Protein AF-A0A377DJB0-F1 (afdb_monomer_lite)

Organism: Escherichia coli (NCBI:txid562)

pLDDT: mean 91.01, std 13.73, range [43.69, 98.75]

Structure (mmCIF, N/CA/C/O backbone):
data_AF-A0A377DJB0-F1
#
_entry.id   AF-A0A377DJB0-F1
#
loop_
_atom_site.group_PDB
_atom_site.id
_atom_site.type_symbol
_atom_site.label_atom_id
_atom_site.label_alt_id
_atom_site.label_comp_id
_atom_site.label_asym_id
_atom_site.label_entity_id
_atom_site.label_seq_id
_atom_site.pdbx_PDB_ins_code
_atom_site.Cartn_x
_atom_site.Cartn_y
_atom_site.Cartn_z
_atom_site.occupancy
_atom_site.B_iso_or_equiv
_atom_site.auth_seq_id
_atom_site.auth_comp_id
_atom_site.auth_asym_id
_atom_site.auth_atom_id
_atom_site.pdbx_PDB_model_num
ATOM 1 N N . MET A 1 1 ? -13.666 17.624 22.697 1.00 56.06 1 MET A N 1
ATOM 2 C CA . MET A 1 1 ? -12.995 16.442 22.122 1.00 56.06 1 MET A CA 1
ATOM 3 C C . MET A 1 1 ? -13.544 15.215 22.816 1.00 56.06 1 MET A C 1
ATOM 5 O O . MET A 1 1 ? -13.867 15.309 23.992 1.00 56.06 1 MET A O 1
ATOM 9 N N . ASP A 1 2 ? -13.712 14.127 22.078 1.00 72.06 2 ASP A N 1
ATOM 10 C CA . ASP A 1 2 ? -14.027 12.810 22.634 1.00 72.06 2 ASP A CA 1
ATOM 11 C C . ASP A 1 2 ? -12.871 12.325 23.547 1.00 72.06 2 ASP A C 1
ATOM 13 O O . ASP A 1 2 ? -11.710 12.627 23.273 1.00 72.06 2 ASP A O 1
ATOM 17 N N . THR A 1 3 ? -13.194 11.643 24.654 1.00 81.88 3 THR A N 1
ATOM 18 C CA . THR A 1 3 ? -12.248 11.114 25.659 1.00 81.88 3 THR A CA 1
ATOM 19 C C . THR A 1 3 ? -12.044 9.597 25.565 1.00 81.88 3 THR A C 1
ATOM 21 O O . THR A 1 3 ? -11.408 9.020 26.443 1.00 81.88 3 THR A O 1
ATOM 24 N N . SER A 1 4 ? -12.609 8.936 24.551 1.00 85.69 4 SER A N 1
ATOM 25 C CA . SER A 1 4 ? -12.611 7.477 24.399 1.00 85.69 4 SER A CA 1
ATOM 26 C C . SER A 1 4 ? -11.209 6.894 24.225 1.00 85.69 4 SER A C 1
ATOM 28 O O . SER A 1 4 ? -10.928 5.820 24.743 1.00 85.69 4 SER A O 1
ATOM 30 N N . GLY A 1 5 ? -10.325 7.597 23.510 1.00 88.62 5 GLY A N 1
ATOM 31 C CA . GLY A 1 5 ? -9.049 7.042 23.050 1.00 88.62 5 GLY A CA 1
ATOM 32 C C . GLY A 1 5 ? -9.204 6.042 21.898 1.00 88.62 5 GLY A C 1
ATOM 33 O O . GLY A 1 5 ? -8.253 5.335 21.583 1.00 88.62 5 GLY A O 1
ATOM 34 N N . SER A 1 6 ? -10.385 5.965 21.278 1.00 91.88 6 SER A N 1
ATOM 35 C CA . SER A 1 6 ? -10.677 5.069 20.159 1.00 91.88 6 SER A CA 1
ATOM 36 C C . SER A 1 6 ? -9.715 5.272 18.984 1.00 91.88 6 SER A C 1
ATOM 38 O O . SER A 1 6 ? -9.392 6.403 18.616 1.00 91.88 6 SER A O 1
ATOM 40 N N . THR A 1 7 ? -9.313 4.176 18.334 1.00 92.19 7 THR A N 1
ATOM 41 C CA . THR A 1 7 ? -8.443 4.208 17.147 1.00 92.19 7 THR A CA 1
ATOM 42 C C . THR A 1 7 ? -9.025 3.413 15.986 1.00 92.19 7 THR A C 1
ATOM 44 O O . THR A 1 7 ? -9.739 2.430 16.178 1.00 92.19 7 THR A O 1
ATOM 47 N N . LEU A 1 8 ? -8.684 3.833 14.767 1.00 94.06 8 LEU A N 1
ATOM 48 C CA . LEU A 1 8 ? -8.848 3.050 13.547 1.00 94.06 8 LEU A CA 1
ATOM 49 C C . LEU A 1 8 ? -7.473 2.843 12.919 1.00 94.06 8 LEU A C 1
ATOM 51 O O . LEU A 1 8 ? -6.694 3.788 12.779 1.00 94.06 8 LEU A O 1
ATOM 55 N N . ASN A 1 9 ? -7.188 1.613 12.524 1.00 95.25 9 ASN A N 1
ATOM 56 C CA . ASN A 1 9 ? -5.981 1.247 11.808 1.00 95.25 9 ASN A CA 1
ATOM 57 C C . ASN A 1 9 ? -6.299 1.155 10.317 1.00 95.25 9 ASN A C 1
ATOM 59 O O . ASN A 1 9 ? -7.231 0.462 9.903 1.00 95.25 9 ASN A O 1
ATOM 63 N N . VAL A 1 10 ? -5.508 1.864 9.516 1.00 97.81 10 VAL A N 1
ATOM 64 C CA . VAL A 1 10 ? -5.649 1.904 8.061 1.00 97.81 10 VAL A CA 1
ATOM 65 C C . VAL A 1 10 ? -4.670 0.916 7.438 1.00 97.81 10 VAL A C 1
ATOM 67 O O . VAL A 1 10 ? -3.471 0.993 7.706 1.00 97.81 10 VAL A O 1
ATOM 70 N N . GLY A 1 11 ? -5.191 0.002 6.625 1.00 98.00 11 GLY A N 1
ATOM 71 C CA . GLY A 1 11 ? -4.404 -0.823 5.720 1.00 98.00 11 GLY A CA 1
ATOM 72 C C . GLY A 1 11 ? -4.155 -0.084 4.414 1.00 98.00 11 GLY A C 1
ATOM 73 O O . GLY A 1 11 ? -4.988 0.713 3.971 1.00 98.00 11 GLY A O 1
ATOM 74 N N . VAL A 1 12 ? -3.001 -0.354 3.817 1.00 98.62 12 VAL A N 1
ATOM 75 C CA . VAL A 1 12 ? -2.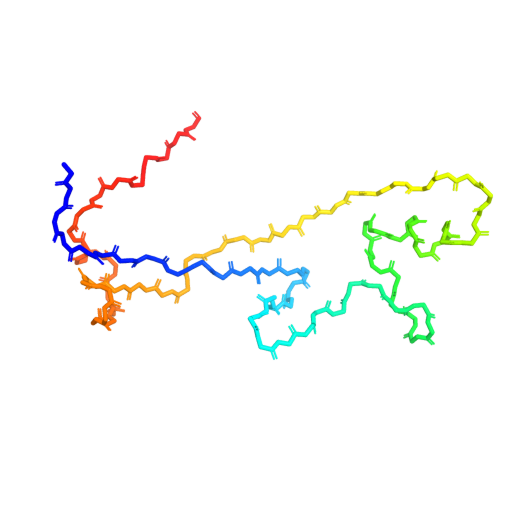558 0.240 2.557 1.00 98.62 12 VAL A CA 1
ATOM 76 C C . VAL A 1 12 ? -2.268 -0.897 1.590 1.00 98.62 12 VAL A C 1
ATOM 78 O O . VAL A 1 12 ? -1.574 -1.843 1.947 1.00 98.62 12 VAL A O 1
ATOM 81 N N . ASP A 1 13 ? -2.808 -0.810 0.383 1.00 98.44 13 ASP A N 1
ATOM 82 C CA . ASP A 1 13 ? -2.622 -1.800 -0.674 1.00 98.44 13 ASP A CA 1
ATOM 83 C C . ASP A 1 13 ? -2.054 -1.142 -1.935 1.00 98.44 13 ASP A C 1
ATOM 85 O O . ASP A 1 13 ? -2.502 -0.063 -2.343 1.00 98.44 13 ASP A O 1
ATOM 89 N N . TYR A 1 14 ? -1.077 -1.809 -2.545 1.00 98.31 14 TYR A N 1
ATOM 90 C CA . TYR A 1 14 ? -0.509 -1.467 -3.839 1.00 98.31 14 TYR A CA 1
ATOM 91 C C . TYR A 1 14 ? -0.738 -2.615 -4.823 1.00 98.31 14 TYR A C 1
ATOM 93 O O . TYR A 1 14 ? -0.079 -3.650 -4.747 1.00 98.31 14 TYR A O 1
ATOM 101 N N . ASN A 1 15 ? -1.664 -2.425 -5.767 1.00 96.06 15 ASN A N 1
ATOM 102 C CA . ASN A 1 15 ? -1.987 -3.399 -6.817 1.00 96.06 15 ASN A CA 1
ATOM 103 C C . ASN A 1 15 ? -2.300 -4.820 -6.291 1.00 96.06 15 ASN A C 1
ATOM 105 O O . ASN A 1 15 ? -1.936 -5.813 -6.922 1.00 96.06 15 ASN A O 1
ATOM 109 N N . GLY A 1 16 ? -2.987 -4.925 -5.150 1.00 96.06 16 GLY A N 1
ATOM 110 C CA . GLY A 1 16 ? -3.361 -6.188 -4.509 1.00 96.06 16 GLY A CA 1
ATOM 111 C C . GLY A 1 16 ? -2.327 -6.745 -3.524 1.00 96.06 16 GLY A C 1
ATOM 112 O O . GLY A 1 16 ? -2.549 -7.823 -2.969 1.00 96.06 16 GLY A O 1
ATOM 113 N N . ALA A 1 17 ? -1.202 -6.052 -3.318 1.00 97.62 17 ALA A N 1
ATOM 114 C CA . ALA A 1 17 ? -0.212 -6.379 -2.299 1.00 97.62 17 ALA A CA 1
ATOM 115 C C . ALA A 1 17 ? -0.301 -5.410 -1.111 1.00 97.62 17 ALA A C 1
ATOM 117 O O . ALA A 1 17 ? -0.239 -4.190 -1.279 1.00 97.62 17 ALA A O 1
ATOM 118 N N . ALA A 1 18 ? -0.380 -5.955 0.105 1.00 98.06 18 ALA A N 1
ATOM 119 C CA . ALA A 1 18 ? -0.383 -5.160 1.326 1.00 98.06 18 ALA A CA 1
ATOM 120 C C 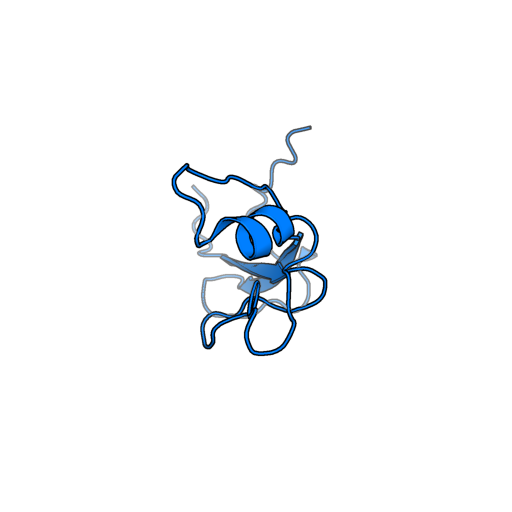. ALA A 1 18 ? 0.968 -4.458 1.540 1.00 98.06 18 ALA A C 1
ATOM 122 O O . ALA A 1 18 ? 2.023 -5.092 1.507 1.00 98.06 18 ALA A O 1
ATOM 123 N N . VAL A 1 19 ? 0.912 -3.154 1.811 1.00 98.50 19 VAL A N 1
ATOM 124 C CA . VAL A 1 19 ? 2.056 -2.339 2.220 1.00 98.50 19 VAL A CA 1
ATOM 125 C C . VAL A 1 19 ? 2.111 -2.324 3.743 1.00 98.50 19 VAL A C 1
ATOM 127 O O . VAL A 1 19 ? 1.380 -1.589 4.412 1.00 98.50 19 VAL A O 1
ATOM 130 N N . GLU A 1 20 ? 2.967 -3.181 4.286 1.00 98.12 20 GLU A N 1
ATOM 131 C CA . GLU A 1 20 ? 3.054 -3.453 5.719 1.00 98.12 20 GLU A CA 1
ATOM 132 C C . GLU A 1 20 ? 4.128 -2.618 6.423 1.00 98.12 20 GLU A C 1
ATOM 134 O O . GLU A 1 20 ? 5.058 -2.088 5.823 1.00 98.12 20 GLU A O 1
ATOM 139 N N . LYS A 1 21 ? 4.038 -2.536 7.754 1.00 97.44 21 LYS A N 1
ATOM 140 C CA . LYS A 1 21 ? 5.039 -1.826 8.575 1.00 97.44 21 LYS A CA 1
ATOM 141 C C . LYS A 1 21 ? 6.364 -2.574 8.717 1.00 97.44 21 LYS A C 1
ATOM 143 O O . LYS A 1 21 ? 7.349 -1.991 9.160 1.00 97.44 21 LYS A O 1
ATOM 148 N N . THR A 1 22 ? 6.357 -3.878 8.463 1.00 97.44 22 THR A N 1
ATOM 149 C CA . THR A 1 22 ? 7.429 -4.802 8.855 1.00 97.44 22 THR A CA 1
ATOM 150 C C . THR A 1 22 ? 8.268 -5.294 7.682 1.00 97.44 22 THR A C 1
ATOM 152 O O . THR A 1 22 ? 9.120 -6.157 7.879 1.00 97.44 22 THR A O 1
ATOM 155 N N . GLY A 1 23 ? 8.034 -4.788 6.473 1.00 96.81 23 GLY A N 1
ATOM 156 C CA . GLY A 1 23 ? 8.782 -5.193 5.291 1.00 96.81 23 GLY A CA 1
ATOM 157 C C . GLY A 1 23 ? 8.545 -4.272 4.104 1.00 96.81 23 GLY A C 1
ATOM 158 O O . GLY A 1 23 ? 7.574 -3.518 4.069 1.00 96.81 23 GLY A O 1
ATOM 159 N N . ASP A 1 24 ? 9.443 -4.361 3.130 1.00 98.25 24 ASP A N 1
ATOM 160 C CA . ASP A 1 24 ? 9.372 -3.569 1.910 1.00 98.25 24 ASP A CA 1
ATOM 161 C C . ASP A 1 24 ? 8.414 -4.212 0.902 1.00 98.25 24 ASP A C 1
ATOM 163 O O . ASP A 1 24 ? 8.441 -5.421 0.666 1.00 98.25 24 ASP A O 1
ATOM 167 N N . THR A 1 25 ? 7.575 -3.392 0.271 1.00 98.44 25 THR A N 1
ATOM 168 C CA . THR A 1 25 ? 6.730 -3.819 -0.851 1.00 98.44 25 THR A CA 1
ATOM 169 C C . THR A 1 25 ? 7.411 -3.445 -2.160 1.00 98.44 25 THR A C 1
ATOM 171 O O . THR A 1 25 ? 7.670 -2.269 -2.416 1.00 98.44 25 THR A O 1
ATOM 174 N N . VAL A 1 26 ? 7.711 -4.438 -3.000 1.00 98.31 26 VAL A N 1
ATOM 175 C CA . VAL A 1 26 ? 8.372 -4.204 -4.291 1.00 98.31 26 VAL A CA 1
ATOM 176 C C . VAL A 1 26 ? 7.412 -3.494 -5.244 1.00 98.31 26 VAL A C 1
ATOM 178 O O . VAL A 1 26 ? 6.388 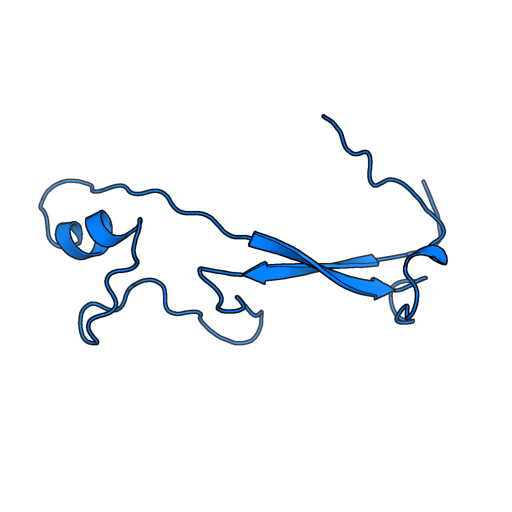-4.052 -5.632 1.00 98.31 26 VAL A O 1
ATOM 181 N N . MET A 1 27 ? 7.768 -2.273 -5.651 1.00 98.38 27 MET A N 1
ATOM 182 C CA . MET A 1 27 ? 7.032 -1.510 -6.669 1.00 98.38 27 MET A CA 1
ATOM 183 C C . MET A 1 27 ? 7.725 -1.582 -8.037 1.00 98.38 27 MET A C 1
ATOM 185 O O . MET A 1 27 ? 7.069 -1.804 -9.050 1.00 98.38 27 MET A O 1
ATOM 189 N N . ILE A 1 28 ? 9.053 -1.430 -8.070 1.00 98.62 28 ILE A N 1
ATOM 190 C CA . ILE A 1 28 ? 9.898 -1.584 -9.261 1.00 98.62 28 ILE A CA 1
ATOM 191 C C . ILE A 1 28 ? 11.128 -2.397 -8.869 1.00 98.62 28 ILE A C 1
ATOM 193 O O . ILE A 1 28 ? 11.801 -2.080 -7.892 1.00 98.62 28 ILE A O 1
ATOM 197 N N . ASP A 1 29 ? 11.441 -3.400 -9.675 1.00 98.44 29 ASP A N 1
ATOM 198 C CA . ASP A 1 29 ? 12.666 -4.185 -9.617 1.00 98.44 29 ASP A CA 1
ATOM 199 C C . ASP A 1 29 ? 13.020 -4.616 -11.045 1.00 98.44 29 ASP A C 1
ATOM 201 O O . ASP A 1 29 ? 12.547 -5.633 -11.555 1.00 98.44 29 ASP A O 1
ATOM 205 N N . THR A 1 30 ? 13.822 -3.799 -11.729 1.00 98.25 30 THR A N 1
ATOM 206 C CA . THR A 1 30 ? 14.172 -4.031 -13.137 1.00 98.25 30 THR A CA 1
ATOM 207 C C . THR A 1 30 ? 15.063 -5.252 -13.329 1.00 98.25 30 THR A C 1
ATOM 209 O O . THR A 1 30 ? 14.986 -5.888 -14.378 1.00 98.25 30 THR A O 1
ATOM 212 N N . ALA A 1 31 ? 15.863 -5.622 -12.324 1.00 98.38 31 ALA A N 1
ATOM 213 C CA . ALA A 1 31 ? 16.702 -6.815 -12.376 1.00 98.38 31 ALA A CA 1
ATOM 214 C C . ALA A 1 31 ? 15.858 -8.098 -12.364 1.00 98.38 31 ALA A C 1
ATOM 216 O O . ALA A 1 31 ? 16.213 -9.067 -13.032 1.00 98.38 31 ALA A O 1
ATOM 217 N N . ASN A 1 32 ? 14.718 -8.074 -11.666 1.00 98.06 32 ASN A N 1
ATOM 218 C CA . ASN A 1 32 ? 13.775 -9.192 -11.585 1.00 98.06 32 ASN A CA 1
ATOM 219 C C . ASN A 1 32 ? 12.510 -9.004 -12.450 1.00 98.06 32 ASN A C 1
ATOM 221 O O . ASN A 1 32 ? 11.540 -9.746 -12.303 1.00 98.06 32 ASN A O 1
ATOM 225 N N . GLY A 1 33 ? 12.507 -8.037 -13.375 1.00 97.69 33 GLY A N 1
ATOM 226 C CA . GLY A 1 33 ? 11.440 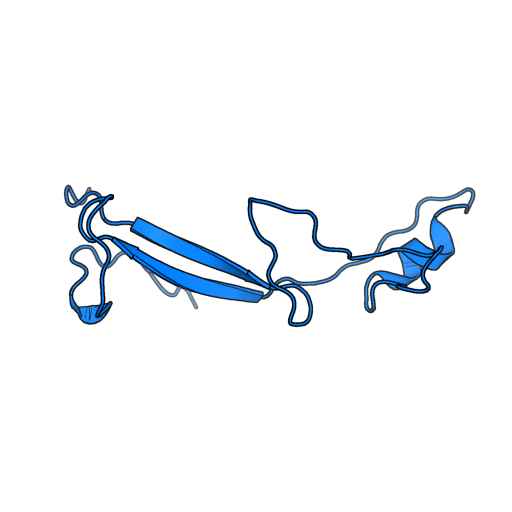-7.850 -14.369 1.00 97.69 33 GLY A CA 1
ATOM 227 C C . GLY A 1 33 ? 10.157 -7.172 -13.868 1.00 97.69 33 GLY A C 1
ATOM 228 O O . GLY A 1 33 ? 9.169 -7.126 -14.601 1.00 97.69 33 GLY A O 1
ATOM 229 N N . VAL A 1 34 ? 10.144 -6.609 -12.658 1.00 98.25 34 VAL A N 1
ATOM 230 C CA . VAL A 1 34 ? 9.005 -5.847 -12.126 1.00 98.25 34 VAL A CA 1
ATOM 231 C C . VAL A 1 34 ? 9.121 -4.388 -12.567 1.00 98.25 34 VAL A C 1
ATOM 233 O O . VAL A 1 34 ? 9.935 -3.628 -12.050 1.00 98.25 34 VAL A O 1
ATOM 236 N N . LEU A 1 35 ? 8.292 -3.969 -13.526 1.00 97.81 35 LEU A N 1
ATOM 237 C CA . LEU A 1 35 ? 8.363 -2.616 -14.099 1.00 97.81 35 LEU A CA 1
ATOM 238 C C . LEU A 1 35 ? 7.442 -1.593 -13.414 1.00 97.81 35 LEU A C 1
ATOM 240 O O . LEU A 1 35 ? 7.501 -0.419 -13.748 1.00 97.81 35 LEU A O 1
ATOM 244 N N . GLY A 1 36 ? 6.590 -2.004 -12.474 1.00 97.00 36 GLY A N 1
ATOM 245 C CA . GLY A 1 36 ? 5.767 -1.082 -11.679 1.00 97.00 36 GLY A CA 1
ATOM 246 C C . GLY A 1 36 ? 4.540 -0.487 -12.372 1.00 97.00 36 GLY A C 1
ATOM 247 O O . GLY A 1 36 ? 4.064 0.556 -11.946 1.00 97.00 36 GLY A O 1
ATOM 248 N N . GLY A 1 37 ? 4.008 -1.111 -13.430 1.00 96.75 37 GLY A N 1
ATOM 249 C CA . GLY A 1 37 ? 2.714 -0.722 -14.015 1.00 96.75 37 GLY A CA 1
ATOM 250 C C . GLY A 1 37 ? 2.663 0.750 -14.447 1.00 96.75 37 GLY A C 1
ATOM 251 O O . GLY A 1 37 ? 3.390 1.150 -15.359 1.00 96.75 37 GLY A O 1
ATOM 252 N N . ASN A 1 38 ? 1.843 1.567 -13.777 1.00 98.38 38 ASN A N 1
ATOM 253 C CA . ASN A 1 38 ? 1.760 3.013 -14.031 1.00 98.38 38 ASN A CA 1
ATOM 254 C C . ASN A 1 38 ? 3.077 3.755 -13.723 1.00 98.38 38 ASN A C 1
ATOM 256 O O . ASN A 1 38 ? 3.337 4.814 -14.294 1.00 98.38 38 ASN A O 1
ATOM 260 N N . LEU A 1 39 ? 3.945 3.185 -12.877 1.00 98.62 39 LEU A N 1
ATOM 261 C CA . LEU A 1 39 ? 5.296 3.677 -12.593 1.00 98.62 39 LEU A CA 1
ATOM 262 C C . LEU A 1 39 ? 6.361 3.197 -13.593 1.00 98.62 39 LEU A C 1
ATOM 264 O O . LEU A 1 39 ? 7.514 3.620 -13.495 1.00 98.62 39 LEU A O 1
ATOM 268 N N . SER A 1 40 ? 6.004 2.394 -14.601 1.00 98.44 40 SER A N 1
ATOM 269 C CA . SER A 1 40 ? 6.944 1.921 -15.633 1.00 98.44 40 SER A CA 1
ATOM 270 C C . SER A 1 40 ? 7.735 2.994 -16.387 1.00 98.44 40 SER A C 1
ATOM 272 O O . SER A 1 40 ? 8.860 2.688 -16.796 1.00 98.44 40 SER A O 1
ATOM 274 N N . PRO A 1 41 ? 7.291 4.262 -16.528 1.00 98.75 41 PRO A N 1
ATOM 275 C CA . PRO A 1 41 ? 8.172 5.309 -17.035 1.00 98.75 41 PRO A CA 1
ATOM 276 C C . PRO A 1 41 ? 9.450 5.458 -16.200 1.00 98.75 41 PRO A C 1
ATOM 278 O O . PRO A 1 41 ? 10.519 5.658 -16.768 1.00 98.75 41 PRO A O 1
ATOM 281 N N . LEU A 1 42 ? 9.382 5.281 -14.875 1.00 98.62 42 LEU A N 1
ATOM 282 C CA . LEU A 1 42 ? 10.552 5.336 -13.992 1.00 98.62 42 LEU A CA 1
ATOM 283 C C . LEU A 1 42 ? 11.504 4.163 -14.247 1.00 98.62 42 LEU A C 1
ATOM 285 O O . LEU A 1 42 ? 12.710 4.372 -14.325 1.00 98.62 42 LEU A O 1
ATOM 289 N N . ALA A 1 43 ? 10.968 2.954 -14.444 1.00 98.38 43 ALA A N 1
ATOM 290 C CA . ALA A 1 43 ? 11.758 1.765 -14.769 1.00 98.38 43 ALA A CA 1
ATOM 291 C C . ALA A 1 43 ? 12.507 1.899 -16.109 1.00 98.38 43 ALA A C 1
ATOM 293 O O . ALA A 1 43 ? 13.581 1.329 -16.269 1.00 98.38 43 ALA A O 1
ATOM 294 N N . ASN A 1 44 ? 11.971 2.678 -17.054 1.00 97.88 44 ASN A N 1
ATOM 295 C CA . ASN A 1 44 ? 12.629 2.981 -18.329 1.00 97.88 44 ASN A CA 1
ATOM 296 C C . ASN A 1 44 ? 13.573 4.191 -18.244 1.00 97.88 44 ASN A C 1
ATOM 298 O O . ASN A 1 44 ? 14.584 4.243 -18.935 1.00 97.88 44 ASN A O 1
ATOM 302 N N . GLY A 1 45 ? 13.231 5.183 -17.421 1.00 98.06 45 GLY A N 1
ATOM 303 C CA . GLY A 1 45 ? 13.919 6.470 -17.347 1.00 98.06 45 GLY A CA 1
ATOM 304 C C . GLY A 1 45 ? 14.961 6.592 -16.235 1.00 98.06 45 GLY A C 1
ATOM 305 O O . GLY A 1 45 ? 15.539 7.668 -16.090 1.00 98.06 45 GLY A O 1
ATOM 306 N N . TYR A 1 46 ? 15.202 5.543 -15.438 1.00 97.75 46 TYR A N 1
ATOM 307 C CA . TYR A 1 46 ? 16.079 5.610 -14.257 1.00 97.75 46 TYR A CA 1
ATOM 308 C C . TYR A 1 46 ? 17.543 5.960 -14.577 1.00 97.75 46 TYR A C 1
ATOM 310 O O . TYR A 1 46 ? 18.256 6.445 -13.702 1.00 97.75 46 TYR A O 1
ATOM 318 N N . ASN A 1 47 ? 17.993 5.718 -15.812 1.00 97.00 47 ASN A N 1
ATOM 319 C CA . ASN A 1 47 ? 19.355 5.983 -16.286 1.00 97.00 47 ASN A CA 1
ATOM 320 C C . ASN A 1 47 ? 19.422 7.080 -17.369 1.00 97.00 47 ASN A C 1
ATOM 322 O O . ASN A 1 47 ? 20.466 7.264 -17.997 1.00 97.00 47 ASN A O 1
ATOM 326 N N . ALA A 1 48 ? 18.324 7.806 -17.598 1.00 97.69 48 ALA A N 1
ATOM 327 C CA . ALA A 1 48 ? 18.285 8.914 -18.543 1.00 97.69 48 ALA A CA 1
ATOM 328 C C . ALA A 1 48 ? 18.991 10.162 -17.979 1.00 97.69 48 ALA A C 1
ATOM 330 O O . ALA A 1 48 ? 19.048 10.375 -16.770 1.00 97.69 48 ALA A O 1
ATOM 331 N N . SER A 1 49 ? 19.492 11.037 -18.858 1.00 97.88 49 SER A N 1
ATOM 332 C CA . SER A 1 49 ? 20.160 12.287 -18.446 1.00 97.88 49 SER A CA 1
ATOM 333 C C . SER A 1 49 ? 19.213 13.327 -17.831 1.00 97.88 49 SER A C 1
ATOM 335 O O . SER A 1 49 ? 19.666 14.235 -17.138 1.00 97.88 49 SER A O 1
ATOM 337 N N . ASN A 1 50 ? 17.908 13.206 -18.087 1.00 97.94 50 ASN A N 1
ATOM 338 C CA . ASN A 1 50 ? 16.876 14.123 -17.605 1.00 97.94 50 ASN A CA 1
ATOM 339 C C . ASN A 1 50 ? 16.000 13.455 -16.536 1.00 97.94 50 ASN A C 1
ATOM 341 O O . ASN A 1 50 ? 15.999 12.237 -16.372 1.00 97.94 50 ASN A O 1
ATOM 345 N N . ARG A 1 51 ? 15.202 14.257 -15.822 1.00 98.38 51 ARG A N 1
ATOM 346 C CA . ARG A 1 51 ? 14.248 13.749 -14.826 1.00 98.38 51 ARG A CA 1
ATOM 347 C C . ARG A 1 51 ? 13.082 13.022 -15.498 1.00 98.38 51 ARG A C 1
ATOM 349 O O . ARG A 1 51 ? 12.501 13.548 -16.443 1.00 98.38 51 ARG A O 1
ATOM 356 N N . THR A 1 52 ? 12.682 11.893 -14.917 1.00 98.44 52 THR A N 1
ATOM 357 C CA . THR A 1 52 ? 11.458 11.162 -15.276 1.00 98.44 52 THR A CA 1
ATOM 358 C C . THR A 1 52 ? 10.474 11.203 -14.109 1.00 98.44 52 THR A C 1
ATOM 360 O O . THR A 1 52 ? 10.884 11.123 -12.950 1.00 98.44 52 THR A O 1
ATOM 363 N N . THR A 1 53 ? 9.182 11.352 -14.395 1.00 98.44 53 THR A N 1
ATOM 364 C CA . THR A 1 53 ? 8.108 11.354 -13.393 1.00 98.44 53 THR A CA 1
ATOM 365 C C . THR A 1 53 ? 6.996 10.395 -13.810 1.00 98.44 53 THR A C 1
ATOM 367 O O . THR A 1 53 ? 6.760 10.176 -14.996 1.00 98.44 53 THR A O 1
ATOM 370 N N . ALA A 1 54 ? 6.321 9.808 -12.824 1.00 98.56 54 ALA A N 1
ATOM 371 C CA . ALA A 1 54 ? 5.157 8.947 -12.999 1.00 98.56 54 ALA A CA 1
ATOM 372 C C . ALA A 1 54 ? 4.239 9.092 -11.779 1.00 98.56 54 ALA A C 1
ATOM 374 O O . ALA A 1 54 ? 4.644 9.653 -10.758 1.00 98.56 54 ALA A O 1
ATOM 375 N N . GLN A 1 55 ? 3.004 8.616 -11.899 1.00 98.69 55 GLN A N 1
ATOM 376 C CA . GLN A 1 55 ? 1.997 8.657 -10.842 1.00 98.69 55 GLN A CA 1
ATOM 377 C C . GLN A 1 55 ? 1.362 7.279 -10.718 1.00 98.69 55 GLN A C 1
ATOM 379 O O . GLN A 1 55 ? 1.175 6.595 -11.721 1.00 98.69 55 GLN A O 1
ATOM 384 N N . ASP A 1 56 ? 1.016 6.901 -9.494 1.00 98.50 56 ASP A N 1
ATOM 385 C CA . ASP A 1 56 ? 0.243 5.699 -9.205 1.00 98.50 56 ASP A CA 1
ATOM 386 C C . ASP A 1 56 ? -0.565 5.899 -7.917 1.00 98.50 56 ASP A C 1
ATOM 388 O O . ASP A 1 56 ? -0.462 6.948 -7.272 1.00 98.50 56 ASP A O 1
ATOM 392 N N . GLY A 1 57 ? -1.388 4.916 -7.564 1.00 97.94 57 GLY A N 1
ATOM 393 C CA . GLY A 1 57 ? -2.274 4.976 -6.407 1.00 97.94 57 GLY A CA 1
ATOM 394 C C . GLY A 1 57 ? -2.018 3.886 -5.373 1.00 97.94 57 GLY A C 1
ATOM 395 O O . GLY A 1 57 ? -1.480 2.824 -5.672 1.00 97.94 57 GLY A O 1
ATOM 396 N N . PHE A 1 58 ? -2.490 4.151 -4.156 1.00 98.62 58 PHE A N 1
ATOM 397 C CA . PHE A 1 58 ? -2.720 3.135 -3.135 1.00 98.62 58 PHE A CA 1
ATOM 398 C C . PHE A 1 58 ? -4.213 3.054 -2.829 1.00 98.62 58 PHE A C 1
ATOM 400 O O . PHE A 1 58 ? -4.916 4.071 -2.859 1.00 98.62 58 PHE A O 1
ATOM 407 N N . THR A 1 59 ? -4.682 1.862 -2.476 1.00 98.38 59 THR A N 1
ATOM 408 C CA . THR A 1 59 ? -6.020 1.683 -1.908 1.00 98.38 59 THR A CA 1
ATOM 409 C C . THR A 1 59 ? -5.919 1.676 -0.387 1.00 98.38 59 THR A C 1
ATOM 411 O O . THR A 1 59 ? -5.115 0.945 0.184 1.00 98.38 59 THR A O 1
ATOM 414 N N . PHE A 1 60 ? -6.748 2.484 0.275 1.00 98.38 60 PHE A N 1
ATOM 415 C CA . PHE A 1 60 ? -6.793 2.586 1.734 1.00 98.38 60 PHE A CA 1
ATOM 416 C C . PHE A 1 60 ? -8.090 1.981 2.270 1.00 98.38 60 PHE A C 1
ATOM 418 O O . PHE A 1 60 ? -9.174 2.276 1.762 1.00 98.38 60 PHE A O 1
ATOM 425 N N . SER A 1 61 ? -7.997 1.172 3.322 1.00 96.62 61 SER A N 1
ATOM 426 C CA . SER A 1 61 ? -9.155 0.561 3.984 1.00 96.62 61 SER A CA 1
ATOM 427 C C . SER A 1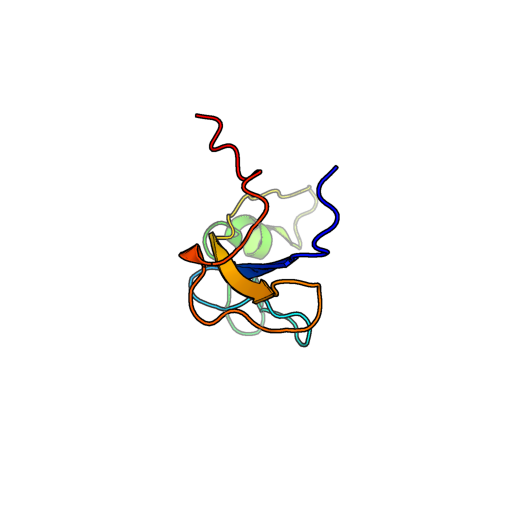 61 ? -8.977 0.530 5.502 1.00 96.62 61 SER A C 1
ATOM 429 O O . SER A 1 61 ? -7.859 0.604 6.005 1.00 96.62 61 SER A O 1
ATOM 431 N N . ILE A 1 62 ? -10.074 0.448 6.258 1.00 95.88 62 ILE A N 1
ATOM 432 C CA . ILE A 1 62 ? -9.998 0.221 7.708 1.00 95.88 62 ILE A CA 1
ATOM 433 C C . ILE A 1 62 ? -9.838 -1.280 7.941 1.00 95.88 62 ILE A C 1
ATOM 435 O O . ILE A 1 62 ? -10.735 -2.049 7.597 1.00 95.88 62 ILE A O 1
ATOM 439 N N . ILE A 1 63 ? -8.708 -1.684 8.523 1.00 96.19 63 ILE A N 1
ATOM 440 C CA . ILE A 1 63 ? -8.369 -3.101 8.743 1.00 96.19 63 ILE A CA 1
ATOM 441 C C . ILE A 1 63 ? -8.607 -3.555 10.184 1.00 96.19 63 ILE A C 1
ATOM 443 O O . ILE A 1 63 ? -8.841 -4.736 10.423 1.00 96.19 63 ILE A O 1
ATOM 447 N N . SER A 1 64 ? -8.578 -2.629 11.143 1.00 95.81 64 SER A N 1
ATOM 448 C CA . SER A 1 64 ? -8.938 -2.884 12.539 1.00 95.81 64 SER A CA 1
ATOM 449 C C . SER A 1 64 ? -9.229 -1.575 13.276 1.00 95.81 64 SER A C 1
ATOM 451 O O . SER A 1 64 ? -9.063 -0.478 12.736 1.00 95.81 64 SER A O 1
ATOM 453 N N . GLY A 1 65 ? -9.679 -1.678 14.522 1.00 94.06 65 GLY A N 1
ATOM 454 C CA . GLY A 1 65 ? -9.830 -0.533 15.408 1.00 94.06 65 GLY A CA 1
ATOM 455 C C . GLY A 1 65 ? -9.845 -0.953 16.870 1.00 94.06 65 GLY A C 1
ATOM 456 O O . GLY A 1 65 ? -9.893 -2.144 17.186 1.00 94.06 65 GLY A O 1
ATOM 457 N N . THR A 1 66 ? -9.824 0.030 17.763 1.00 93.62 66 THR A N 1
ATOM 458 C CA . THR A 1 66 ? -9.934 -0.186 19.206 1.00 93.62 66 THR A CA 1
ATOM 459 C C . THR A 1 66 ? -10.924 0.792 19.823 1.00 93.62 66 THR A C 1
ATOM 461 O O . THR A 1 66 ? -11.033 1.925 19.362 1.00 93.62 66 THR A O 1
ATOM 464 N N . THR A 1 67 ? -11.624 0.389 20.884 1.00 92.44 67 THR A N 1
ATOM 465 C CA . THR A 1 67 ? -12.535 1.295 21.608 1.00 92.44 67 THR A CA 1
ATOM 466 C C . THR A 1 67 ? -11.798 2.336 22.450 1.00 92.44 67 THR A C 1
ATOM 468 O O . THR A 1 67 ? -12.369 3.379 22.755 1.00 92.44 67 THR A O 1
ATOM 471 N N . ASN A 1 68 ? -10.553 2.052 22.847 1.00 90.12 68 ASN A N 1
ATOM 472 C CA . ASN A 1 68 ? -9.812 2.836 23.842 1.00 90.12 68 ASN A CA 1
ATOM 473 C C . ASN A 1 68 ? -8.290 2.894 23.625 1.00 90.12 68 ASN A C 1
ATOM 475 O O . ASN A 1 68 ? -7.538 3.153 24.562 1.00 90.12 68 ASN A O 1
ATOM 479 N N . GLY A 1 69 ? -7.820 2.577 22.423 1.00 91.75 69 GLY A N 1
ATOM 480 C CA . GLY A 1 69 ? -6.398 2.523 22.079 1.00 91.75 69 GLY A CA 1
ATOM 481 C C . GLY A 1 69 ? -5.782 1.134 22.232 1.00 91.75 69 GLY A C 1
ATOM 482 O O . GLY A 1 69 ? -4.733 0.873 21.646 1.00 91.75 69 GLY A O 1
ATOM 483 N N . THR A 1 70 ? -6.449 0.228 22.955 1.00 94.25 70 THR A N 1
ATOM 484 C CA . THR A 1 70 ? -5.910 -1.104 23.276 1.00 94.25 70 THR A CA 1
ATOM 485 C C . THR A 1 70 ? -6.904 -2.230 22.987 1.00 94.25 70 THR A C 1
ATOM 487 O O . THR A 1 70 ? -6.532 -3.266 22.444 1.00 94.25 70 THR A O 1
ATOM 490 N N . THR A 1 71 ? -8.178 -2.054 23.341 1.00 94.56 71 THR A N 1
ATOM 491 C CA . THR A 1 71 ? -9.202 -3.107 23.241 1.00 94.56 71 THR A CA 1
ATOM 492 C C . THR A 1 71 ? -9.735 -3.173 21.819 1.00 94.56 71 THR A C 1
ATOM 494 O O . THR A 1 71 ? -10.446 -2.263 21.396 1.00 94.56 71 THR A O 1
ATOM 497 N N . ALA A 1 72 ? -9.390 -4.232 21.086 1.00 95.75 72 ALA A N 1
ATOM 498 C CA . ALA A 1 72 ? -9.811 -4.418 19.701 1.00 95.75 72 ALA A CA 1
ATOM 499 C C . ALA A 1 72 ? -11.341 -4.487 19.562 1.00 95.75 72 ALA A C 1
ATOM 501 O O . ALA A 1 72 ? -12.021 -5.102 20.385 1.00 95.75 72 ALA A O 1
ATOM 502 N N . VAL A 1 73 ? -11.874 -3.886 18.495 1.00 94.56 73 VAL A N 1
ATOM 503 C CA . VAL A 1 73 ? -13.293 -4.013 18.135 1.00 94.56 73 VAL A CA 1
ATOM 504 C C . VAL A 1 73 ? -13.530 -5.200 17.216 1.00 94.56 73 VAL A C 1
ATOM 506 O O . VAL A 1 73 ? -12.753 -5.457 16.301 1.00 94.56 73 VAL A O 1
ATOM 509 N N . THR A 1 74 ? -14.641 -5.894 17.437 1.00 92.06 74 THR A N 1
ATOM 510 C CA . THR A 1 74 ? -15.149 -6.948 16.544 1.00 92.06 74 THR A CA 1
ATOM 511 C C . THR A 1 74 ? -16.345 -6.481 15.713 1.00 92.06 74 THR A C 1
ATOM 513 O O . THR A 1 74 ? -16.638 -7.071 14.678 1.00 92.06 74 THR A O 1
ATOM 516 N N . ASP A 1 75 ? -17.000 -5.396 16.134 1.00 90.81 75 ASP A N 1
ATOM 517 C CA . ASP A 1 75 ? -18.071 -4.713 15.413 1.00 90.81 75 ASP A CA 1
ATOM 518 C C . ASP A 1 75 ? -17.848 -3.194 15.475 1.00 90.81 75 ASP A C 1
ATOM 520 O O . ASP A 1 75 ? -17.933 -2.575 16.539 1.00 90.81 75 ASP A O 1
ATOM 524 N N . TYR A 1 76 ? -17.579 -2.579 14.320 1.00 90.31 76 TYR A N 1
ATOM 525 C CA . TYR A 1 76 ? -17.350 -1.137 14.198 1.00 90.31 76 TYR A CA 1
ATOM 526 C C . TYR A 1 76 ? -18.565 -0.285 14.587 1.00 90.31 76 TYR A C 1
ATOM 528 O O . TYR A 1 76 ? -18.392 0.890 14.912 1.00 90.31 76 TYR A O 1
ATOM 536 N N . SER A 1 77 ? -19.780 -0.846 14.590 1.00 88.06 77 SER A N 1
ATOM 537 C CA . SER A 1 77 ? -20.990 -0.133 15.019 1.00 88.06 77 SER A CA 1
ATOM 538 C C . SER A 1 77 ? -20.938 0.287 16.496 1.00 88.06 77 SER A C 1
ATOM 540 O O . SER A 1 77 ? -21.612 1.238 16.895 1.00 88.06 77 SER A O 1
ATOM 542 N N . THR A 1 78 ? -20.090 -0.378 17.289 1.00 83.44 78 THR A N 1
ATOM 543 C CA . THR A 1 78 ? -19.927 -0.163 18.734 1.00 83.44 78 THR A CA 1
ATOM 544 C C . THR A 1 78 ? -18.953 0.964 19.089 1.00 83.44 78 THR A C 1
ATOM 546 O O . THR A 1 78 ? -18.859 1.347 20.256 1.00 83.44 78 THR A O 1
ATOM 549 N N . LEU A 1 79 ? -18.241 1.531 18.106 1.00 84.44 79 LEU A N 1
ATOM 550 C CA . LEU A 1 79 ? -17.305 2.630 18.333 1.00 84.44 79 LEU A CA 1
ATOM 551 C C . LEU A 1 79 ? -18.042 3.933 18.663 1.00 84.44 79 LEU A C 1
AT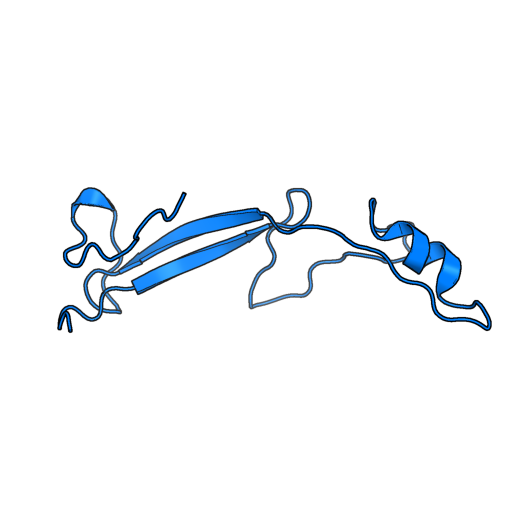OM 553 O O . LEU A 1 79 ? -18.748 4.518 17.837 1.00 84.44 79 LEU A O 1
ATOM 557 N N . THR A 1 80 ? -17.840 4.421 19.884 1.00 70.62 80 THR A N 1
ATOM 558 C CA . THR A 1 80 ? -18.337 5.724 20.330 1.00 70.62 80 THR A CA 1
ATOM 559 C C . THR A 1 80 ? -17.338 6.811 19.943 1.00 70.62 80 THR A C 1
ATOM 561 O O . THR A 1 80 ? -16.175 6.717 20.312 1.00 70.62 80 THR A O 1
ATOM 564 N N . GLY A 1 81 ? -17.792 7.837 19.218 1.00 60.00 81 GLY A N 1
ATOM 565 C CA . GLY A 1 81 ? -16.919 8.896 18.688 1.00 60.00 81 GLY A CA 1
ATOM 566 C C . GLY A 1 81 ? -16.968 8.982 17.162 1.00 60.00 81 GLY A C 1
ATOM 567 O O . GLY A 1 81 ? -15.951 8.906 16.480 1.00 60.00 81 GLY A O 1
ATOM 568 N N . ARG A 1 82 ? -18.170 9.112 16.583 1.00 57.44 82 ARG A N 1
ATOM 569 C CA . ARG A 1 82 ? -18.317 9.321 15.135 1.00 57.44 82 ARG A CA 1
ATOM 570 C C . ARG A 1 82 ? -17.795 10.711 14.753 1.00 57.44 82 ARG A C 1
ATOM 572 O O . ARG A 1 82 ? -18.531 11.686 14.856 1.00 57.44 82 ARG A O 1
ATOM 579 N N . HIS A 1 83 ? -16.556 10.791 14.275 1.00 60.72 83 HIS A N 1
ATOM 580 C CA . HIS A 1 83 ? -16.039 11.952 13.536 1.00 60.72 83 HIS A CA 1
ATOM 581 C C . HIS A 1 83 ? -15.420 11.564 12.181 1.00 60.72 83 HIS A C 1
ATOM 583 O O . HIS A 1 83 ? -14.515 12.225 11.683 1.00 60.72 83 HIS A O 1
ATOM 589 N N . LEU A 1 84 ? -15.911 10.497 11.540 1.00 51.19 84 LEU A N 1
ATOM 590 C CA . LEU A 1 84 ? -15.610 10.260 10.126 1.00 51.19 84 LEU A CA 1
ATOM 591 C C . LEU A 1 84 ? -16.644 11.006 9.267 1.00 51.19 84 LEU A C 1
ATOM 593 O O . LEU A 1 84 ? -17.625 10.435 8.791 1.00 51.19 84 LEU A O 1
ATOM 597 N N . GLU A 1 85 ? -16.459 12.319 9.129 1.00 43.69 85 GLU A N 1
ATOM 598 C CA . GLU A 1 85 ? -17.227 13.142 8.193 1.00 43.69 85 GLU A CA 1
ATOM 599 C C . GLU A 1 85 ? -16.854 12.712 6.763 1.00 43.69 85 GLU A C 1
ATOM 601 O O . GLU A 1 85 ? -15.770 13.028 6.269 1.00 43.69 85 GLU A O 1
ATOM 606 N N . ARG A 1 86 ? -17.741 11.979 6.075 1.00 49.31 86 ARG A N 1
ATOM 607 C CA . ARG A 1 86 ? -17.654 11.824 4.616 1.00 49.31 86 ARG A CA 1
ATOM 608 C C . ARG A 1 86 ? -17.919 13.191 3.986 1.00 49.31 86 ARG A C 1
ATOM 610 O O . ARG A 1 86 ? -19.064 13.505 3.669 1.00 49.31 86 ARG A O 1
ATOM 617 N N . ARG A 1 87 ? -16.878 14.000 3.787 1.00 49.22 87 ARG A N 1
ATOM 618 C CA . ARG A 1 87 ? -16.976 15.138 2.870 1.00 49.22 87 ARG A CA 1
ATOM 619 C C . ARG A 1 87 ? -17.049 14.583 1.450 1.00 49.22 87 ARG A C 1
ATOM 621 O O . ARG A 1 87 ? -16.088 13.991 0.965 1.00 49.22 87 ARG A O 1
ATOM 628 N N . ARG A 1 88 ? -18.243 14.682 0.865 1.00 54.91 88 ARG A N 1
ATOM 629 C CA . ARG A 1 88 ? -18.416 14.689 -0.588 1.00 54.91 88 ARG A CA 1
ATOM 630 C C . ARG A 1 88 ? -17.851 15.983 -1.155 1.00 54.91 88 ARG A C 1
ATOM 632 O O . ARG A 1 88 ? -17.892 16.993 -0.416 1.00 54.91 88 ARG A O 1
#

Secondary structure (DSSP, 8-state):
---S--EEEEEEEETTEE--TTSPPPS-BTTTTB--GGGHHHHHHTTSSS--------EEEEEEEESSSSSB-S-GGG-S--------

Sequence (88 aa):
MDTSGSTLNVGVDYNGAAVEKTGDTVMIDTANGVLGGNLSPLANGYNASNRTTAQDGFTFSIISGTTNGTTAVTDYSTLTGRHLERRR

Radius of gyration: 19.04 Å; chains: 1; bounding box: 41×26×44 Å

InterPro domains:
  IPR016514 Fimbrial protein EcpA [PF16449] (1-80)
  IPR038478 Fimbrillin subunit EcpA superfamily [G3DSA:2.60.40.3290] (1-83)

Foldseek 3Di:
DDPQQKWWDKWKDDPNHTDDPPDDDDQDDVVVPRCRVQNNQCVVCVPPPDDTDGDDDIDMDGPWMARRNPHTDPDPVPRDDPPPPPDD